Protein AF-A0A0W8DFP5-F1 (afdb_monomer_lite)

Organism: Phytophthora nicotianae (NCBI:txid4792)

Foldseek 3Di:
DALVVCLQPDADDPPHALLNSLVVNVVSCVSVVQVLVPDQVSVQVSLVSSLVRYPDPVVSVVSVVDDDSDVVVVSVVSVVVVVVVQVPPDPPPPPPPDDDDPPDPDDDDDDDDDDDDDDDDDDDDDDDD

Secondary structure (DSSP, 8-state):
--HHHHHHH----TT--HHHHHHHHHHHHHHTT--TTT-HHHHHHHHHHHHHH-S-HHHHHHHHTS--SSHHHHHHHHHHHHHHHHHHSPP------S-------------------------------

pLDDT: mean 75.93, std 19.03, range [40.31, 93.94]

Sequence (129 aa):
MSEPERYYTMSQYRDETALAFLYRLNLAAERADLNFRKSSADRERQIKRFIKKLSDDQLKRTLESQRFRKVSDLEFVLKQQEEVRQKDGPPARQSRDFRADNVVRDRYKPAARIEPTLPRVTRIQDTTK

Structure (mmCIF, N/CA/C/O backbone):
data_AF-A0A0W8DFP5-F1
#
_entry.id   AF-A0A0W8DFP5-F1
#
loop_
_atom_site.group_PDB
_atom_site.id
_atom_site.type_symbol
_atom_site.label_atom_id
_atom_site.label_alt_id
_atom_site.label_comp_id
_atom_site.label_asym_id
_atom_site.label_entity_id
_atom_site.label_seq_id
_atom_site.pdbx_PDB_ins_code
_atom_site.Cartn_x
_atom_site.Cartn_y
_atom_site.Cartn_z
_atom_site.occupancy
_atom_site.B_iso_or_equiv
_atom_site.auth_seq_id
_atom_site.auth_comp_id
_atom_site.auth_asym_id
_atom_site.auth_atom_id
_atom_site.pdbx_PDB_model_num
ATOM 1 N N . MET A 1 1 ? -7.560 -7.960 -20.761 1.00 68.25 1 MET A N 1
ATOM 2 C CA . MET A 1 1 ? -6.822 -7.155 -19.771 1.00 68.25 1 MET A CA 1
ATOM 3 C C . MET A 1 1 ? -5.515 -7.835 -19.432 1.00 68.25 1 MET A C 1
ATOM 5 O O . MET A 1 1 ? -5.547 -8.965 -18.942 1.00 68.25 1 MET A O 1
ATOM 9 N N . SER A 1 2 ? -4.406 -7.155 -19.704 1.00 86.00 2 SER A N 1
ATOM 10 C CA . SER A 1 2 ? -3.050 -7.626 -19.384 1.00 86.00 2 SER A CA 1
ATOM 11 C C . SER A 1 2 ? -2.760 -7.520 -17.881 1.00 86.00 2 SER A C 1
ATOM 13 O O . SER A 1 2 ? -3.454 -6.808 -17.154 1.00 86.00 2 SER A O 1
ATOM 15 N N . GLU A 1 3 ? -1.735 -8.210 -17.381 1.00 87.00 3 GLU A N 1
ATOM 16 C CA . GLU A 1 3 ? -1.384 -8.186 -15.949 1.00 87.00 3 GLU A CA 1
ATOM 17 C C . GLU A 1 3 ? -1.022 -6.783 -15.429 1.00 87.00 3 GLU A C 1
ATOM 19 O O . GLU A 1 3 ? -1.597 -6.375 -14.413 1.00 87.00 3 GLU A O 1
ATOM 24 N N . PRO A 1 4 ? -0.213 -5.972 -16.144 1.00 84.94 4 PRO A N 1
ATOM 25 C CA . PRO A 1 4 ? 0.019 -4.581 -15.760 1.00 84.94 4 PRO A CA 1
ATOM 26 C C . PRO A 1 4 ? -1.270 -3.753 -15.760 1.00 84.94 4 PRO A C 1
ATOM 28 O O . PRO A 1 4 ? -1.507 -2.952 -14.860 1.00 84.94 4 PRO A O 1
ATOM 31 N N . GLU A 1 5 ? -2.151 -3.970 -16.736 1.00 86.00 5 GLU A N 1
ATOM 32 C CA . GLU A 1 5 ? -3.417 -3.243 -16.857 1.00 86.00 5 GLU A CA 1
ATOM 33 C C . GLU A 1 5 ? -4.332 -3.502 -15.652 1.00 86.00 5 GLU A C 1
ATOM 35 O O . GLU A 1 5 ? -4.876 -2.561 -15.066 1.00 86.00 5 GLU A O 1
ATOM 40 N N . ARG A 1 6 ? -4.429 -4.764 -15.207 1.00 86.69 6 ARG A N 1
ATOM 41 C CA . ARG A 1 6 ? -5.147 -5.140 -13.977 1.00 86.69 6 ARG A CA 1
ATOM 42 C C . ARG A 1 6 ? -4.555 -4.449 -12.749 1.00 86.69 6 ARG A C 1
ATOM 44 O O . ARG A 1 6 ? -5.299 -3.939 -11.916 1.00 86.69 6 ARG A O 1
ATOM 51 N N . TYR A 1 7 ? -3.229 -4.380 -12.656 1.00 86.81 7 TYR A N 1
ATOM 52 C CA . TYR A 1 7 ? -2.540 -3.691 -11.566 1.00 86.81 7 TYR A CA 1
ATOM 53 C C . TYR A 1 7 ? -2.829 -2.176 -11.537 1.00 86.81 7 TYR A C 1
ATOM 55 O O . TYR A 1 7 ? -3.111 -1.611 -10.477 1.00 86.81 7 TYR A O 1
ATOM 63 N N . TYR A 1 8 ? -2.804 -1.494 -12.686 1.00 85.31 8 TYR A N 1
ATOM 64 C CA . TYR A 1 8 ? -3.026 -0.043 -12.747 1.00 85.31 8 TYR A CA 1
ATOM 65 C C . TYR A 1 8 ? -4.491 0.366 -12.525 1.00 85.31 8 TYR A C 1
ATOM 67 O O . TYR A 1 8 ? -4.754 1.442 -11.966 1.00 85.31 8 TYR A O 1
ATOM 75 N N . THR A 1 9 ? -5.437 -0.477 -12.942 1.00 88.94 9 THR A N 1
ATOM 76 C CA . THR A 1 9 ? -6.883 -0.217 -12.839 1.00 88.94 9 THR A CA 1
ATOM 77 C C . THR A 1 9 ? -7.476 -0.619 -11.490 1.00 88.94 9 THR A C 1
ATOM 79 O O . THR A 1 9 ? -8.480 -0.035 -11.087 1.00 88.94 9 THR A O 1
ATOM 82 N N . MET A 1 10 ? -6.825 -1.521 -10.749 1.00 90.25 10 MET A N 1
ATOM 83 C CA . MET A 1 10 ? -7.281 -2.001 -9.445 1.00 90.25 10 MET A CA 1
ATOM 84 C C . MET A 1 10 ? -7.630 -0.885 -8.443 1.00 90.25 10 MET A C 1
ATOM 86 O O . MET A 1 10 ? -6.901 0.099 -8.281 1.00 90.25 10 MET A O 1
ATOM 90 N N . SER A 1 11 ? -8.740 -1.084 -7.733 1.00 90.50 11 SER A N 1
ATOM 91 C CA . SER A 1 11 ? -9.224 -0.271 -6.612 1.00 90.50 11 SER A CA 1
ATOM 92 C C . SER A 1 11 ? -9.761 -1.173 -5.502 1.00 90.50 11 SER A C 1
ATOM 94 O O . SER A 1 11 ? -10.102 -2.332 -5.764 1.00 90.50 11 SER A O 1
ATOM 96 N N . GLN A 1 12 ? -9.838 -0.645 -4.281 1.00 91.75 12 GLN A N 1
ATOM 97 C CA . GLN A 1 12 ? -10.452 -1.336 -3.148 1.00 91.75 12 GLN A CA 1
ATOM 98 C C . GLN A 1 12 ? -11.949 -1.576 -3.407 1.00 91.75 12 GLN A C 1
ATOM 100 O O . GLN A 1 12 ? -12.635 -0.698 -3.941 1.00 91.75 12 GLN A O 1
ATOM 105 N N . TYR A 1 13 ? -12.454 -2.765 -3.067 1.00 89.75 13 TYR A N 1
ATOM 106 C CA . TYR A 1 13 ? -13.899 -3.035 -3.093 1.00 89.75 13 TYR A CA 1
ATOM 107 C C . TYR A 1 13 ? -14.591 -2.469 -1.845 1.00 89.75 13 TYR A C 1
ATOM 109 O O . TYR A 1 13 ? -13.952 -2.287 -0.815 1.00 89.75 13 TYR A O 1
ATOM 117 N N . ARG A 1 14 ? -15.906 -2.217 -1.916 1.00 84.25 14 ARG A N 1
ATOM 118 C CA . ARG A 1 14 ? -16.666 -1.581 -0.818 1.00 84.25 14 ARG A CA 1
ATOM 119 C C . ARG A 1 14 ? -16.574 -2.338 0.512 1.00 84.25 14 ARG A C 1
ATOM 121 O O . ARG A 1 14 ? -16.413 -1.699 1.544 1.00 84.25 14 ARG A O 1
ATOM 128 N N . ASP A 1 15 ? -16.613 -3.667 0.460 1.00 85.88 15 ASP A N 1
ATOM 129 C CA . ASP A 1 15 ? -16.611 -4.538 1.645 1.00 85.88 15 ASP A CA 1
ATOM 130 C C . ASP A 1 15 ? -15.241 -5.192 1.901 1.00 85.88 15 ASP A C 1
ATOM 132 O O . ASP A 1 15 ? -15.090 -6.043 2.776 1.00 85.88 15 ASP A O 1
ATOM 136 N N . GLU A 1 16 ? -14.224 -4.824 1.119 1.00 90.00 16 GLU A N 1
ATOM 137 C CA . GLU A 1 16 ? -12.872 -5.357 1.263 1.00 90.00 16 GLU A CA 1
ATOM 138 C C . GLU A 1 16 ? -12.107 -4.545 2.305 1.00 90.00 16 GLU A C 1
ATOM 140 O O . GLU A 1 16 ? -12.060 -3.311 2.264 1.00 90.00 16 GLU A O 1
ATOM 145 N N . THR A 1 17 ? -11.462 -5.240 3.237 1.00 91.44 17 THR A N 1
ATOM 146 C CA . THR A 1 17 ? -10.620 -4.578 4.227 1.00 91.44 17 THR A CA 1
ATOM 147 C C . THR A 1 17 ? -9.352 -4.019 3.576 1.00 91.44 17 THR A C 1
ATOM 149 O O . THR A 1 17 ? -8.901 -4.484 2.524 1.00 91.44 17 THR A O 1
ATOM 152 N N . ALA A 1 18 ? -8.748 -3.002 4.190 1.00 91.62 18 ALA A N 1
ATOM 153 C CA . ALA A 1 18 ? -7.538 -2.389 3.645 1.00 91.62 18 ALA A CA 1
ATOM 154 C C . ALA A 1 18 ? -6.382 -3.403 3.542 1.00 91.62 18 ALA A C 1
ATOM 156 O O . ALA A 1 18 ? -5.611 -3.365 2.580 1.00 91.62 18 ALA A O 1
ATOM 157 N N . LEU A 1 19 ? -6.290 -4.342 4.493 1.00 93.19 19 LEU A N 1
ATOM 158 C CA . LEU A 1 19 ? -5.295 -5.410 4.473 1.00 93.19 19 LEU A CA 1
ATOM 159 C C . LEU A 1 19 ? -5.535 -6.403 3.324 1.00 93.19 19 LEU A C 1
ATOM 161 O O . LEU A 1 19 ? -4.595 -6.757 2.610 1.00 93.19 19 LEU A O 1
ATOM 165 N N . ALA A 1 20 ? -6.786 -6.809 3.091 1.00 93.38 20 ALA A N 1
ATOM 166 C CA . ALA A 1 20 ? -7.135 -7.684 1.971 1.00 93.38 20 ALA A CA 1
ATOM 167 C C . ALA A 1 20 ? -6.805 -7.032 0.615 1.00 93.38 20 ALA A C 1
ATOM 169 O O . ALA A 1 20 ? -6.197 -7.666 -0.256 1.00 93.38 20 ALA A O 1
ATOM 170 N N . PHE A 1 21 ? -7.108 -5.736 0.470 1.00 93.94 21 PHE A N 1
ATOM 171 C CA . PHE A 1 21 ? -6.758 -4.972 -0.727 1.00 93.94 21 PHE A CA 1
ATOM 172 C C . PHE A 1 21 ? -5.241 -4.925 -0.968 1.00 93.94 21 PHE A C 1
ATOM 174 O O . PHE A 1 21 ? -4.794 -5.091 -2.108 1.00 93.94 21 PHE A O 1
ATOM 181 N N . LEU A 1 22 ? -4.434 -4.759 0.089 1.00 92.75 22 LEU A N 1
ATOM 182 C CA . LEU A 1 22 ? -2.971 -4.767 -0.008 1.00 92.75 22 LEU A CA 1
ATOM 183 C C . LEU A 1 22 ? -2.455 -6.098 -0.572 1.00 92.75 22 LEU A C 1
ATOM 185 O O . LEU A 1 22 ? -1.638 -6.096 -1.495 1.00 92.75 22 LEU A O 1
ATOM 189 N N . TYR A 1 23 ? -2.954 -7.232 -0.070 1.00 92.31 23 TYR A N 1
ATOM 190 C CA . TYR A 1 23 ? -2.538 -8.552 -0.553 1.00 92.31 23 TYR A CA 1
ATOM 191 C C . TYR A 1 23 ? -2.909 -8.781 -2.019 1.00 92.31 23 TYR A C 1
ATOM 193 O O . TYR A 1 23 ? -2.078 -9.252 -2.801 1.00 92.31 23 TYR A O 1
ATOM 201 N N . ARG A 1 24 ? -4.113 -8.371 -2.431 1.00 93.62 24 ARG A N 1
ATOM 202 C CA . ARG A 1 24 ? -4.534 -8.446 -3.836 1.00 93.62 24 ARG A CA 1
ATOM 203 C C . ARG A 1 24 ? -3.660 -7.574 -4.741 1.00 93.62 24 ARG A C 1
ATOM 205 O O . ARG A 1 24 ? -3.301 -7.998 -5.839 1.00 93.62 24 ARG A O 1
ATOM 212 N N . LEU A 1 25 ? -3.290 -6.373 -4.285 1.00 92.06 25 LEU A N 1
ATOM 213 C CA . LEU A 1 25 ? -2.453 -5.441 -5.050 1.00 92.06 25 LEU A CA 1
ATOM 214 C C . LEU A 1 25 ? -1.006 -5.929 -5.158 1.00 92.06 25 LEU A C 1
ATOM 216 O O . LEU A 1 25 ? -0.377 -5.742 -6.200 1.00 92.06 25 LEU A O 1
ATOM 220 N N . ASN A 1 26 ? -0.490 -6.587 -4.120 1.00 90.94 26 ASN A N 1
ATOM 221 C CA . ASN A 1 26 ? 0.824 -7.223 -4.153 1.00 90.94 26 ASN A CA 1
ATOM 222 C C . ASN A 1 26 ? 0.846 -8.393 -5.137 1.00 90.94 26 ASN A C 1
ATOM 224 O O . ASN A 1 26 ? 1.743 -8.456 -5.970 1.00 90.94 26 ASN A O 1
ATOM 228 N N . LEU A 1 27 ? -0.181 -9.247 -5.134 1.00 91.19 27 LEU A N 1
ATOM 229 C CA . LEU A 1 27 ? -0.287 -10.340 -6.102 1.00 91.19 27 LEU A CA 1
ATOM 230 C C . LEU A 1 27 ? -0.352 -9.826 -7.551 1.00 91.19 27 LEU A C 1
ATOM 232 O O . LEU A 1 27 ? 0.274 -10.393 -8.444 1.00 91.19 27 LEU A O 1
ATOM 236 N N . ALA A 1 28 ? -1.088 -8.738 -7.796 1.00 91.38 28 ALA A N 1
ATOM 237 C CA . ALA A 1 28 ? -1.139 -8.108 -9.114 1.00 91.38 28 ALA A CA 1
ATOM 238 C C . ALA A 1 28 ? 0.212 -7.499 -9.526 1.00 91.38 28 ALA A C 1
ATOM 240 O O . ALA A 1 28 ? 0.575 -7.567 -10.696 1.00 91.38 28 ALA A O 1
ATOM 241 N N . ALA A 1 29 ? 0.963 -6.938 -8.576 1.00 89.81 29 ALA A N 1
ATOM 242 C CA . ALA A 1 29 ? 2.300 -6.413 -8.827 1.00 89.81 29 ALA A CA 1
ATOM 243 C C . ALA A 1 29 ? 3.308 -7.522 -9.162 1.00 89.81 29 ALA A C 1
ATOM 245 O O . ALA A 1 29 ? 4.112 -7.344 -10.071 1.00 89.81 29 ALA A O 1
ATOM 246 N N . GLU A 1 30 ? 3.234 -8.670 -8.483 1.00 88.88 30 GLU A N 1
ATOM 247 C CA . GLU A 1 30 ? 4.071 -9.841 -8.788 1.00 88.88 30 GLU A CA 1
ATOM 248 C C . GLU A 1 30 ? 3.791 -10.384 -10.187 1.00 88.88 30 GLU A C 1
ATOM 250 O O . GLU A 1 30 ? 4.724 -10.659 -10.930 1.00 88.88 30 GLU A O 1
ATOM 255 N N . ARG A 1 31 ? 2.514 -10.457 -10.577 1.00 90.06 31 ARG A N 1
ATOM 256 C CA . ARG A 1 31 ? 2.105 -10.854 -11.934 1.00 90.06 31 ARG A CA 1
ATOM 257 C C . ARG A 1 31 ? 2.484 -9.844 -13.014 1.00 90.06 31 ARG A C 1
ATOM 259 O O . ARG A 1 31 ? 2.567 -10.201 -14.174 1.00 90.06 31 ARG A O 1
ATOM 266 N N . ALA A 1 32 ? 2.674 -8.581 -12.652 1.00 88.19 32 ALA A N 1
ATOM 267 C CA . ALA A 1 32 ? 3.121 -7.536 -13.567 1.00 88.19 32 ALA A CA 1
ATOM 268 C C . ALA A 1 32 ? 4.656 -7.372 -13.577 1.00 88.19 32 ALA A C 1
ATOM 270 O O . ALA A 1 32 ? 5.143 -6.344 -14.048 1.00 88.19 32 ALA A O 1
ATOM 271 N N . ASP A 1 33 ? 5.400 -8.330 -13.007 1.00 85.75 33 ASP A N 1
ATOM 272 C CA . ASP A 1 33 ? 6.865 -8.319 -12.880 1.00 85.75 33 ASP A CA 1
ATOM 273 C C . ASP A 1 33 ? 7.431 -7.067 -12.179 1.00 85.75 33 ASP A C 1
ATOM 275 O O . ASP A 1 33 ? 8.562 -6.626 -12.414 1.00 85.75 33 ASP A O 1
ATOM 279 N N . LEU A 1 34 ? 6.662 -6.475 -11.259 1.00 84.44 34 LEU A N 1
ATOM 280 C CA . LEU A 1 34 ? 7.126 -5.343 -10.464 1.00 84.44 34 LEU A CA 1
ATOM 281 C C . LEU A 1 34 ? 8.036 -5.841 -9.339 1.00 84.44 34 LEU A C 1
ATOM 283 O O . LEU A 1 34 ? 7.599 -6.450 -8.364 1.00 84.44 34 LEU A O 1
ATOM 287 N N . ASN A 1 35 ? 9.322 -5.511 -9.428 1.00 82.50 35 ASN A N 1
ATOM 288 C CA . ASN A 1 35 ? 10.357 -5.946 -8.486 1.00 82.50 35 ASN A CA 1
ATOM 289 C C . ASN A 1 35 ? 10.325 -5.216 -7.122 1.00 82.50 35 ASN A C 1
ATOM 291 O O . ASN A 1 35 ? 11.374 -4.910 -6.554 1.00 82.50 35 ASN A O 1
ATOM 295 N N . PHE A 1 36 ? 9.150 -4.968 -6.530 1.00 83.25 36 PHE A N 1
ATOM 296 C CA . PHE A 1 36 ? 9.007 -4.232 -5.258 1.00 83.25 36 PHE A CA 1
ATOM 297 C C . PHE A 1 36 ? 9.710 -4.904 -4.063 1.00 83.25 36 PHE A C 1
ATOM 299 O O . PHE A 1 36 ? 10.057 -4.248 -3.077 1.00 83.25 36 PHE A O 1
ATOM 306 N N . ARG A 1 37 ? 9.961 -6.217 -4.137 1.00 84.19 37 ARG A N 1
ATOM 307 C CA . ARG A 1 37 ? 10.722 -6.949 -3.112 1.00 84.19 37 ARG A CA 1
ATOM 308 C C . ARG A 1 37 ? 12.216 -6.600 -3.134 1.00 84.19 37 ARG A C 1
ATOM 310 O O . ARG A 1 37 ? 12.841 -6.568 -2.079 1.00 84.19 37 ARG A O 1
ATOM 317 N N . LYS A 1 38 ? 12.780 -6.307 -4.313 1.00 85.44 38 LYS A N 1
ATOM 318 C CA . LYS A 1 38 ? 14.219 -6.041 -4.512 1.00 85.44 38 LYS A CA 1
ATOM 319 C C . LYS A 1 38 ? 14.532 -4.548 -4.654 1.00 85.44 38 LYS A C 1
ATOM 321 O O . LYS A 1 38 ? 15.554 -4.079 -4.167 1.00 85.44 38 LYS A O 1
ATOM 326 N N . SER A 1 39 ? 13.638 -3.791 -5.283 1.00 88.94 39 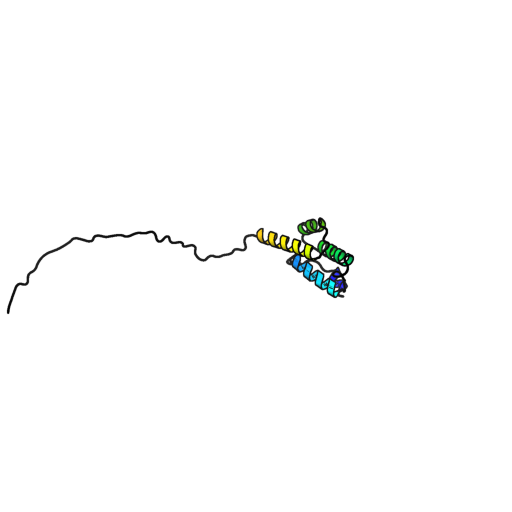SER A N 1
ATOM 327 C CA . SER A 1 39 ? 13.806 -2.371 -5.593 1.00 88.94 39 SER A CA 1
ATOM 328 C C . SER A 1 39 ? 13.064 -1.498 -4.585 1.00 88.94 39 SER A C 1
ATOM 330 O O . SER A 1 39 ? 11.841 -1.574 -4.442 1.00 88.94 39 SER A O 1
ATOM 332 N N . SER A 1 40 ? 13.804 -0.631 -3.886 1.00 87.31 40 SER A N 1
ATOM 333 C CA . SER A 1 40 ? 13.202 0.331 -2.952 1.00 87.31 40 SER A CA 1
ATOM 334 C C . SER A 1 40 ? 12.298 1.332 -3.672 1.00 87.31 40 SER A C 1
ATOM 336 O O . SER A 1 40 ? 11.238 1.673 -3.157 1.00 87.31 40 SER A O 1
ATOM 338 N N . ALA A 1 41 ? 12.676 1.762 -4.878 1.00 88.38 41 ALA A N 1
ATOM 339 C CA . ALA A 1 41 ? 11.879 2.693 -5.671 1.00 88.38 41 ALA A CA 1
ATOM 340 C C . ALA A 1 41 ? 10.541 2.072 -6.104 1.00 88.38 41 ALA A C 1
ATOM 342 O O . ALA A 1 41 ? 9.496 2.718 -6.016 1.00 88.38 41 ALA A O 1
ATOM 343 N N . ASP A 1 42 ? 10.549 0.801 -6.518 1.00 89.19 42 ASP A N 1
ATOM 344 C CA . ASP A 1 42 ? 9.319 0.085 -6.879 1.00 89.19 42 ASP A CA 1
ATOM 345 C C . ASP A 1 42 ? 8.434 -0.165 -5.669 1.00 89.19 42 ASP A C 1
ATOM 347 O O . ASP A 1 42 ? 7.219 0.002 -5.753 1.00 89.19 42 ASP A O 1
ATOM 351 N N . ARG A 1 43 ? 9.038 -0.471 -4.519 1.00 91.12 43 ARG A N 1
ATOM 352 C CA . ARG A 1 43 ? 8.311 -0.592 -3.255 1.00 91.12 43 ARG A CA 1
ATOM 353 C C . ARG A 1 43 ? 7.632 0.707 -2.852 1.00 91.12 43 ARG A C 1
ATOM 355 O O . ARG A 1 43 ? 6.455 0.697 -2.506 1.00 91.12 43 ARG A O 1
ATOM 362 N N . GLU A 1 44 ? 8.331 1.833 -2.938 1.00 90.19 44 GLU A N 1
ATOM 363 C CA . GLU A 1 44 ? 7.731 3.136 -2.651 1.00 90.19 44 GLU A CA 1
ATOM 364 C C . GLU A 1 44 ? 6.606 3.478 -3.634 1.00 90.19 44 GLU A C 1
ATOM 366 O O . GLU A 1 44 ? 5.560 3.981 -3.219 1.00 90.19 44 GLU A O 1
ATOM 371 N N . ARG A 1 45 ? 6.776 3.179 -4.931 1.00 89.94 45 ARG A N 1
AT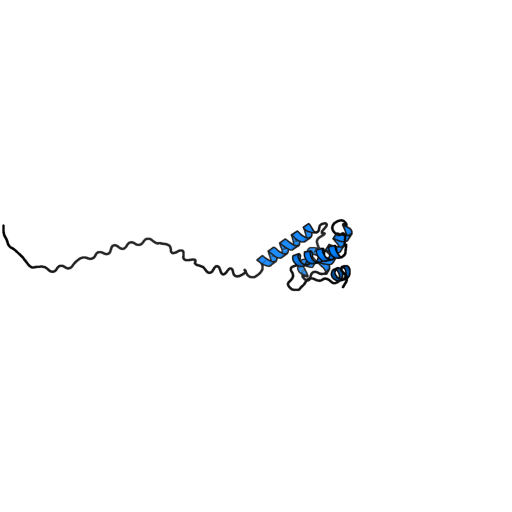OM 372 C CA . ARG A 1 45 ? 5.712 3.357 -5.933 1.00 89.94 45 ARG A CA 1
ATOM 373 C C . ARG A 1 45 ? 4.490 2.493 -5.629 1.00 89.94 45 ARG A C 1
ATOM 375 O O . ARG A 1 45 ? 3.369 2.994 -5.720 1.00 89.94 45 ARG A O 1
ATOM 382 N N . GLN A 1 46 ? 4.703 1.237 -5.244 1.00 90.75 46 GLN A N 1
ATOM 383 C CA . GLN A 1 46 ? 3.653 0.301 -4.846 1.00 90.75 46 GLN A CA 1
ATOM 384 C C . GLN A 1 46 ? 2.854 0.842 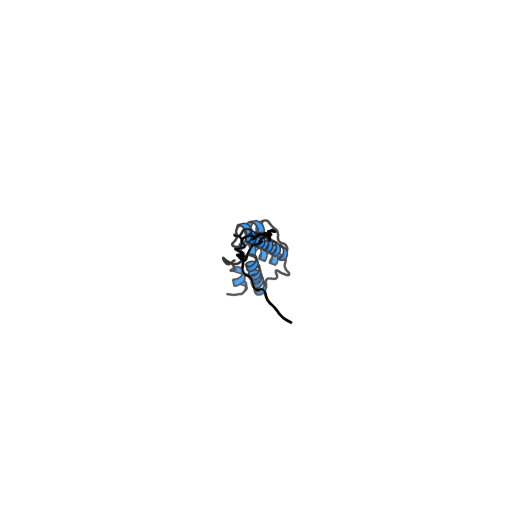-3.654 1.00 90.75 46 GLN A C 1
ATOM 386 O O . GLN A 1 46 ? 1.629 0.924 -3.721 1.00 90.75 46 GLN A O 1
ATOM 391 N N . ILE A 1 47 ? 3.543 1.280 -2.596 1.00 91.50 47 ILE A N 1
ATOM 392 C CA . ILE A 1 47 ? 2.916 1.820 -1.380 1.00 91.50 47 ILE A CA 1
ATOM 393 C C . ILE A 1 47 ? 2.130 3.098 -1.695 1.00 91.50 47 ILE A C 1
ATOM 395 O O . ILE A 1 47 ? 0.966 3.222 -1.320 1.00 91.50 47 ILE A O 1
ATOM 399 N N . LYS A 1 48 ? 2.718 4.029 -2.455 1.00 91.81 48 LYS A N 1
ATOM 400 C CA . LYS A 1 48 ? 2.017 5.248 -2.892 1.00 91.81 48 LYS A CA 1
ATOM 401 C C . LYS A 1 48 ? 0.760 4.922 -3.698 1.00 91.81 48 LYS A C 1
ATOM 403 O O . LYS A 1 48 ? -0.262 5.588 -3.547 1.00 91.81 48 LYS A O 1
ATOM 408 N N . ARG A 1 49 ? 0.812 3.893 -4.550 1.00 91.56 49 ARG A N 1
ATOM 409 C CA . ARG A 1 49 ? -0.355 3.446 -5.319 1.00 91.56 49 ARG A CA 1
ATOM 410 C C . ARG A 1 49 ? -1.433 2.849 -4.425 1.00 91.56 49 ARG A C 1
ATOM 412 O O . ARG A 1 49 ? -2.595 3.191 -4.622 1.00 91.56 49 ARG A O 1
ATOM 419 N N . PHE A 1 50 ? -1.053 2.007 -3.468 1.00 92.56 50 PHE A N 1
ATOM 420 C CA . PHE A 1 50 ? -1.972 1.446 -2.481 1.00 92.56 50 PHE A CA 1
ATOM 421 C C . PHE A 1 50 ? -2.749 2.557 -1.766 1.00 92.56 50 PHE A C 1
ATOM 423 O O . PHE A 1 50 ? -3.973 2.592 -1.846 1.00 92.56 50 PHE A O 1
ATOM 430 N N . ILE A 1 51 ? -2.035 3.530 -1.190 1.00 92.31 51 ILE A N 1
ATOM 431 C CA . ILE A 1 51 ? -2.625 4.672 -0.476 1.00 92.31 51 ILE A CA 1
ATOM 432 C C . ILE A 1 51 ? -3.557 5.481 -1.394 1.00 92.31 51 ILE A C 1
ATOM 434 O O . ILE A 1 51 ? -4.661 5.853 -1.005 1.00 92.31 51 ILE A O 1
ATOM 438 N N . LYS A 1 52 ? -3.163 5.707 -2.655 1.00 92.25 52 LYS A N 1
ATOM 439 C CA . LYS A 1 52 ? -3.986 6.443 -3.630 1.00 92.25 52 LYS A CA 1
ATOM 440 C C . LYS A 1 52 ? -5.296 5.728 -3.989 1.00 92.25 52 LYS A C 1
ATOM 442 O O . LYS A 1 52 ? -6.262 6.404 -4.334 1.00 92.25 52 LYS A O 1
ATOM 447 N N . LYS A 1 53 ? -5.308 4.392 -3.977 1.00 92.31 53 LYS A N 1
ATOM 448 C CA . LYS A 1 53 ? -6.442 3.544 -4.390 1.00 92.31 53 LYS A CA 1
ATOM 449 C C . LYS A 1 53 ? -7.303 3.052 -3.222 1.00 92.31 53 LYS A C 1
ATOM 451 O O . LYS A 1 53 ? -8.265 2.321 -3.461 1.00 92.31 53 LYS A O 1
ATOM 456 N N . LEU A 1 54 ? -6.950 3.446 -2.002 1.00 91.88 54 LEU A N 1
ATOM 457 C CA . LEU A 1 54 ? -7.699 3.171 -0.786 1.00 91.88 54 LEU A CA 1
ATOM 458 C C . LEU A 1 54 ? -9.002 3.984 -0.762 1.00 91.88 54 LEU A C 1
ATOM 460 O O . LEU A 1 54 ? -9.002 5.149 -1.161 1.00 91.88 54 LEU A O 1
ATOM 464 N N . SER A 1 55 ? -10.096 3.378 -0.299 1.00 90.31 55 SER A N 1
ATOM 465 C CA . SER A 1 55 ? -11.408 4.032 -0.200 1.00 90.31 55 SER A CA 1
ATOM 466 C C . SER A 1 55 ? -11.635 4.760 1.127 1.00 90.31 55 SER A C 1
ATOM 468 O O . SER A 1 55 ? -12.520 5.603 1.210 1.00 90.31 55 SER A O 1
ATOM 470 N N . ASP A 1 56 ? -10.877 4.425 2.173 1.00 89.69 56 ASP A N 1
ATOM 471 C CA . ASP A 1 56 ? -10.975 5.070 3.485 1.00 89.69 56 ASP A CA 1
ATOM 472 C C . ASP A 1 56 ? -10.100 6.330 3.537 1.00 89.69 56 ASP A C 1
ATOM 474 O O . ASP A 1 56 ? -8.877 6.243 3.664 1.00 89.69 56 ASP A O 1
ATOM 478 N N . ASP A 1 57 ? -10.735 7.502 3.466 1.00 90.44 57 ASP A N 1
ATOM 479 C CA . ASP A 1 57 ? -10.056 8.800 3.502 1.00 90.44 57 ASP A CA 1
ATOM 480 C C . ASP A 1 57 ? -9.338 9.078 4.830 1.00 90.44 57 ASP A C 1
ATOM 482 O O . ASP A 1 57 ? -8.285 9.723 4.836 1.00 90.44 57 ASP A O 1
ATOM 486 N N . GLN A 1 58 ? -9.867 8.592 5.957 1.00 89.75 58 GLN A N 1
ATOM 487 C CA . GLN A 1 58 ? -9.238 8.799 7.260 1.00 89.75 58 GLN A CA 1
ATOM 488 C C . GLN A 1 58 ? -7.968 7.956 7.371 1.00 89.75 58 GLN A C 1
ATOM 490 O O . GLN A 1 58 ? -6.907 8.472 7.729 1.00 89.75 58 GLN A O 1
ATOM 495 N N . LEU A 1 59 ? -8.051 6.674 7.006 1.00 90.38 59 LEU A N 1
ATOM 496 C CA . LEU A 1 59 ? -6.883 5.796 6.959 1.00 90.38 59 LEU A CA 1
ATOM 497 C C . LEU A 1 59 ? -5.855 6.304 5.944 1.00 90.38 59 LEU A C 1
ATOM 499 O O . LEU A 1 59 ? -4.661 6.315 6.232 1.00 90.38 59 LEU A O 1
ATOM 503 N N . LYS A 1 60 ? -6.305 6.798 4.789 1.00 93.00 60 LYS A N 1
ATOM 504 C CA . LYS A 1 60 ? -5.434 7.389 3.773 1.00 93.00 60 LYS A CA 1
ATOM 505 C C . LYS A 1 60 ? -4.617 8.555 4.330 1.00 93.00 60 LYS A C 1
ATOM 507 O O . LYS A 1 60 ? -3.399 8.533 4.190 1.00 93.00 60 LYS A O 1
ATOM 512 N N . ARG A 1 61 ? -5.242 9.510 5.031 1.00 92.12 61 ARG A N 1
ATOM 513 C CA . ARG A 1 61 ? -4.534 10.633 5.682 1.00 92.12 61 ARG A CA 1
ATOM 514 C C . ARG A 1 61 ? -3.494 10.150 6.694 1.00 92.12 61 ARG A C 1
ATOM 516 O O . ARG A 1 61 ? -2.369 10.649 6.703 1.00 92.12 61 ARG A O 1
ATOM 523 N N . THR A 1 62 ? -3.842 9.154 7.511 1.00 91.81 62 THR A N 1
ATOM 524 C CA . THR A 1 62 ? -2.905 8.548 8.470 1.00 91.81 62 THR A CA 1
ATOM 525 C C . THR A 1 62 ? -1.700 7.935 7.758 1.00 91.81 62 THR A C 1
ATOM 527 O O . THR A 1 62 ? -0.563 8.189 8.152 1.00 91.81 62 THR A O 1
ATOM 530 N N . LEU A 1 63 ? -1.920 7.182 6.677 1.00 92.25 63 LEU A N 1
ATOM 531 C CA . LEU A 1 63 ? -0.845 6.545 5.914 1.00 9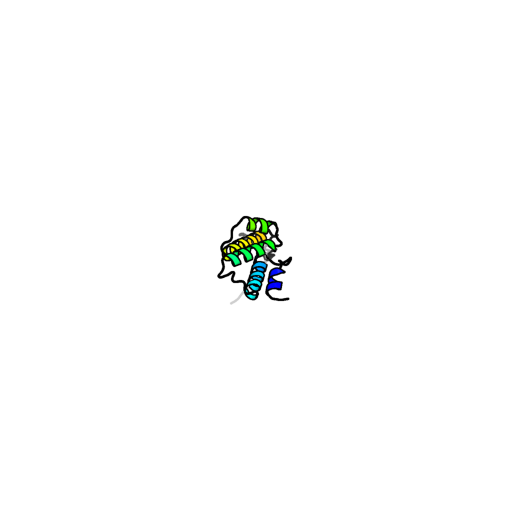2.25 63 LEU A CA 1
ATOM 532 C C . LEU A 1 63 ? 0.003 7.558 5.128 1.00 92.25 63 LEU A C 1
ATOM 534 O O . LEU A 1 63 ? 1.210 7.372 5.016 1.00 92.25 63 LEU A O 1
ATOM 538 N N . GLU A 1 64 ? -0.587 8.640 4.613 1.00 91.81 64 GLU A N 1
ATOM 539 C CA . GLU A 1 64 ? 0.136 9.719 3.919 1.00 91.81 64 GLU A CA 1
ATOM 540 C C . GLU A 1 64 ? 1.069 10.499 4.854 1.00 91.81 64 GLU A C 1
ATOM 542 O O . GLU A 1 64 ? 2.117 10.977 4.418 1.00 91.81 64 GLU A O 1
ATOM 547 N N . SER A 1 65 ? 0.729 10.591 6.144 1.00 90.75 65 SER A N 1
ATOM 548 C CA . SER A 1 65 ? 1.580 11.238 7.150 1.00 90.75 65 SER A CA 1
ATOM 549 C C . SER A 1 65 ? 2.846 10.438 7.495 1.00 90.75 65 SER A C 1
ATOM 551 O O . SER A 1 65 ? 3.785 10.978 8.082 1.00 90.75 65 SER A O 1
ATOM 553 N N . GLN A 1 66 ? 2.895 9.155 7.123 1.00 89.62 66 GLN A N 1
ATOM 554 C CA . GLN A 1 66 ? 3.959 8.227 7.494 1.00 89.62 66 GLN A CA 1
ATOM 555 C C . GLN A 1 66 ? 4.816 7.830 6.286 1.00 89.62 66 GLN A C 1
ATOM 557 O O . GLN A 1 66 ? 4.353 7.716 5.152 1.00 89.62 66 GLN A O 1
ATOM 562 N N . ARG A 1 67 ? 6.110 7.579 6.522 1.00 88.25 67 ARG A N 1
ATOM 563 C CA . ARG A 1 67 ? 7.039 7.100 5.487 1.00 88.25 67 ARG A CA 1
ATOM 564 C C . ARG A 1 67 ? 7.329 5.619 5.681 1.00 88.25 67 ARG A C 1
ATOM 566 O O . ARG A 1 67 ? 8.179 5.249 6.486 1.00 88.25 67 ARG A O 1
ATOM 573 N N . PHE A 1 68 ? 6.682 4.777 4.886 1.00 89.00 68 PHE A N 1
ATOM 574 C CA . PHE A 1 68 ? 6.907 3.333 4.918 1.00 89.00 68 PHE A CA 1
ATOM 575 C C . PHE A 1 68 ? 8.108 2.940 4.055 1.00 89.00 68 PHE A C 1
ATOM 577 O O . PHE A 1 68 ? 8.075 3.054 2.829 1.00 89.00 68 PHE A O 1
ATOM 584 N N . ARG A 1 69 ? 9.179 2.449 4.692 1.00 85.69 69 ARG A N 1
ATOM 585 C CA . ARG A 1 69 ? 10.344 1.888 3.981 1.00 85.69 69 ARG A CA 1
ATOM 586 C C . ARG A 1 69 ? 10.168 0.408 3.656 1.00 85.69 69 ARG A C 1
ATOM 588 O O . ARG A 1 69 ? 10.805 -0.074 2.717 1.00 85.69 69 ARG A O 1
ATOM 595 N N . LYS A 1 70 ? 9.330 -0.307 4.412 1.00 88.62 70 LYS A N 1
ATOM 596 C CA . LYS A 1 70 ? 9.036 -1.737 4.255 1.00 88.62 70 LYS A CA 1
ATOM 597 C C . LYS A 1 70 ? 7.529 -1.957 4.130 1.00 88.62 70 LYS A C 1
ATOM 599 O O . LYS A 1 70 ? 6.743 -1.226 4.721 1.00 88.62 70 LYS A O 1
ATOM 604 N N . VAL A 1 71 ? 7.137 -2.997 3.389 1.00 87.94 71 VAL A N 1
ATOM 605 C CA . VAL A 1 71 ? 5.724 -3.416 3.292 1.00 87.94 71 VAL A CA 1
ATOM 606 C C . VAL A 1 71 ? 5.225 -3.953 4.637 1.00 87.94 71 VAL A C 1
ATOM 608 O O . VAL A 1 71 ? 4.087 -3.701 5.002 1.00 87.94 71 VAL A O 1
ATOM 611 N N . SER A 1 72 ? 6.090 -4.604 5.419 1.00 90.06 72 SER A N 1
ATOM 612 C CA . SER A 1 72 ? 5.746 -5.132 6.746 1.00 90.06 72 SER A CA 1
ATOM 613 C C . SER A 1 72 ? 5.300 -4.048 7.733 1.00 90.06 72 SER A C 1
ATOM 615 O O . SER A 1 72 ? 4.372 -4.276 8.500 1.00 90.06 72 SER A O 1
ATOM 617 N N . ASP A 1 73 ? 5.919 -2.862 7.687 1.00 92.06 73 ASP A N 1
ATOM 618 C CA . ASP A 1 73 ? 5.537 -1.734 8.548 1.00 92.06 73 ASP A CA 1
ATOM 619 C C . ASP A 1 73 ? 4.128 -1.235 8.183 1.00 92.06 73 ASP A C 1
ATOM 621 O O . ASP A 1 73 ? 3.310 -0.960 9.058 1.00 92.06 73 ASP A O 1
ATOM 625 N N . LEU A 1 74 ? 3.824 -1.179 6.879 1.00 91.81 74 LEU A N 1
ATOM 626 C CA . LEU A 1 74 ? 2.489 -0.853 6.380 1.00 91.81 74 LEU A CA 1
ATOM 627 C C . LEU A 1 74 ? 1.463 -1.907 6.823 1.00 91.81 74 LEU A C 1
ATOM 629 O O . LEU A 1 74 ? 0.411 -1.548 7.341 1.00 91.81 74 LEU A O 1
ATOM 633 N N . GLU A 1 75 ? 1.772 -3.198 6.668 1.00 93.38 75 GLU A N 1
ATOM 634 C CA . GLU A 1 75 ? 0.899 -4.292 7.116 1.00 93.38 75 GLU A CA 1
ATOM 635 C C . GLU A 1 75 ? 0.595 -4.220 8.613 1.00 93.38 75 GLU A C 1
ATOM 637 O O . GLU A 1 75 ? -0.539 -4.468 9.020 1.00 93.38 75 GLU A O 1
ATOM 642 N N . PHE A 1 76 ? 1.588 -3.868 9.432 1.00 93.06 76 PHE A N 1
ATOM 643 C CA . PHE A 1 76 ? 1.401 -3.715 10.870 1.00 93.06 76 PHE A CA 1
ATOM 644 C C . PHE A 1 76 ? 0.384 -2.614 11.191 1.00 93.06 76 PHE A C 1
ATOM 646 O O . PHE A 1 76 ? -0.571 -2.857 11.924 1.00 93.06 76 PHE A O 1
ATOM 653 N N . VAL A 1 77 ? 0.530 -1.430 10.588 1.00 92.31 77 VAL A N 1
ATOM 654 C CA . VAL A 1 77 ? -0.413 -0.316 10.789 1.00 92.31 77 VAL A CA 1
ATOM 655 C C . VAL A 1 77 ? -1.827 -0.689 10.335 1.00 92.31 77 VAL A C 1
ATOM 657 O O . VAL A 1 77 ? -2.796 -0.375 11.026 1.00 92.31 77 VAL A O 1
ATOM 660 N N . LEU A 1 78 ? -1.958 -1.400 9.211 1.00 92.31 78 LEU A N 1
ATOM 661 C CA . LEU A 1 78 ? -3.259 -1.862 8.719 1.00 92.31 78 LEU A CA 1
ATOM 662 C C . LEU A 1 78 ? -3.933 -2.840 9.688 1.00 92.31 78 LEU A C 1
ATOM 664 O O . LEU A 1 78 ? -5.124 -2.693 9.956 1.00 92.31 78 LEU A O 1
ATOM 668 N N . LYS A 1 79 ? -3.179 -3.791 10.253 1.00 92.06 79 LYS A N 1
ATOM 669 C CA . LYS A 1 79 ? -3.694 -4.732 11.262 1.00 92.06 79 LYS A CA 1
ATOM 670 C C . LYS A 1 79 ? -4.183 -4.009 12.515 1.00 92.06 79 LYS A C 1
ATOM 672 O O . LYS A 1 79 ? -5.284 -4.293 12.977 1.00 92.06 79 LYS A O 1
ATOM 677 N N . GLN A 1 80 ? -3.418 -3.032 13.009 1.00 90.38 80 GLN A N 1
ATOM 678 C CA . GLN A 1 80 ? -3.833 -2.225 14.159 1.00 90.38 80 GLN A CA 1
ATOM 679 C C . GLN A 1 80 ? -5.129 -1.457 13.875 1.00 90.38 80 GLN A C 1
ATOM 681 O O . GLN A 1 80 ? -6.027 -1.431 14.714 1.00 90.38 80 GLN A O 1
ATOM 686 N N . GLN A 1 81 ? -5.257 -0.859 12.687 1.00 86.69 81 GLN A N 1
ATOM 687 C CA . GLN A 1 81 ? -6.464 -0.118 12.321 1.00 86.69 81 GLN A CA 1
ATOM 688 C C . GLN A 1 81 ? -7.696 -1.030 12.209 1.00 86.69 81 GLN A C 1
ATOM 690 O O . GLN A 1 81 ? -8.793 -0.638 12.609 1.00 86.69 81 GLN A O 1
ATOM 695 N N . GLU A 1 82 ? -7.536 -2.235 11.657 1.00 86.56 82 GLU A N 1
ATOM 696 C CA . GLU A 1 82 ? -8.619 -3.221 11.582 1.00 86.56 82 GLU A CA 1
ATOM 697 C C . GLU A 1 82 ? -9.050 -3.704 12.969 1.00 86.56 82 GLU A C 1
ATOM 699 O O . GLU A 1 82 ? -10.249 -3.821 13.218 1.00 86.56 82 GLU A O 1
ATOM 704 N N . GLU A 1 83 ? -8.105 -3.926 13.884 1.00 85.19 83 GLU A N 1
ATOM 705 C CA . GLU A 1 83 ? -8.418 -4.323 15.258 1.00 85.19 83 GLU A CA 1
ATOM 706 C C . GLU A 1 83 ? -9.194 -3.229 16.003 1.00 85.19 83 GLU A C 1
ATOM 708 O O . GLU A 1 83 ? -10.225 -3.524 16.605 1.00 85.19 83 GLU A O 1
ATOM 713 N N . VAL A 1 84 ? -8.772 -1.963 15.900 1.00 82.69 84 VAL A N 1
ATOM 714 C CA . VAL A 1 84 ? -9.492 -0.821 16.497 1.00 82.69 84 VAL A CA 1
ATOM 715 C C . VAL A 1 84 ? -10.917 -0.728 15.944 1.00 82.69 84 VAL A C 1
ATOM 717 O O . VAL A 1 84 ? -11.880 -0.692 16.706 1.00 82.69 84 VAL A O 1
ATOM 720 N N . ARG A 1 85 ? -11.083 -0.823 14.618 1.00 76.81 85 ARG A N 1
ATOM 721 C CA . ARG A 1 85 ? -12.407 -0.810 13.969 1.00 76.81 85 ARG A CA 1
ATOM 722 C C . ARG A 1 85 ? -13.329 -1.940 14.437 1.00 76.81 85 ARG A C 1
ATOM 724 O O . ARG A 1 85 ? -14.537 -1.739 14.507 1.00 76.81 85 ARG A O 1
ATOM 731 N N . GLN A 1 86 ? -12.790 -3.120 14.749 1.00 68.06 86 GLN A N 1
ATOM 732 C CA . GLN A 1 86 ? -13.582 -4.231 15.290 1.00 68.06 86 GLN A CA 1
ATOM 733 C C . GLN A 1 86 ? -14.003 -4.010 16.749 1.00 68.06 86 GLN A C 1
ATOM 735 O O . GLN A 1 86 ? -15.018 -4.562 17.170 1.00 68.06 86 GLN A O 1
ATOM 740 N N . LYS A 1 87 ? -13.245 -3.221 17.522 1.00 61.72 87 LYS A N 1
ATOM 741 C CA . LYS A 1 87 ? -13.579 -2.876 18.914 1.00 61.72 87 LYS A CA 1
ATOM 742 C C . LYS A 1 87 ? -14.638 -1.777 19.009 1.00 61.72 87 LYS A C 1
ATOM 744 O O . LYS A 1 87 ? -15.445 -1.825 19.931 1.00 61.72 87 LYS A O 1
ATOM 749 N N . ASP A 1 88 ? -14.651 -0.848 18.055 1.00 62.44 88 ASP A N 1
ATOM 750 C CA . ASP A 1 88 ? -15.611 0.265 17.992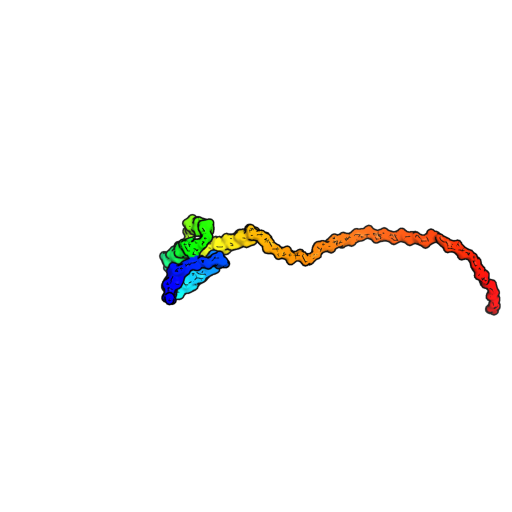 1.00 62.44 88 ASP A CA 1
ATOM 751 C C . ASP A 1 88 ? -16.929 -0.085 17.270 1.00 62.44 88 ASP A C 1
ATOM 753 O O . ASP A 1 88 ? -17.889 0.688 17.299 1.00 62.44 88 ASP A O 1
ATOM 757 N N . GLY A 1 89 ? -17.009 -1.249 16.616 1.00 55.44 89 GLY A N 1
ATOM 758 C CA . GLY A 1 89 ? -18.279 -1.791 16.130 1.00 55.44 89 GLY A CA 1
ATOM 759 C C . GLY A 1 89 ? -19.208 -2.137 17.302 1.00 55.44 89 GLY A C 1
ATOM 760 O O . 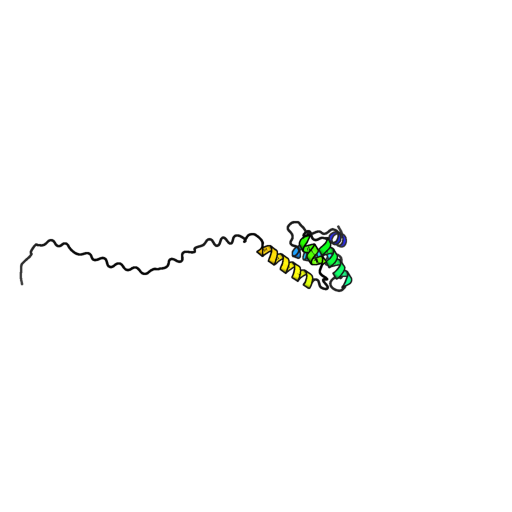GLY A 1 89 ? -18.715 -2.452 18.388 1.00 55.44 89 GLY A O 1
ATOM 761 N N . PRO A 1 90 ? -20.549 -2.115 17.126 1.00 53.50 90 PRO A N 1
ATOM 762 C CA . PRO A 1 90 ? -21.452 -2.585 18.173 1.00 53.50 90 PRO A CA 1
ATOM 763 C C . PRO A 1 90 ? -20.975 -3.976 18.589 1.00 53.50 90 PRO A C 1
ATOM 765 O O . PRO A 1 90 ? -20.640 -4.755 17.687 1.00 53.50 90 PRO A O 1
ATOM 768 N N . PRO A 1 91 ? -20.893 -4.285 19.901 1.00 48.84 91 PRO A N 1
ATOM 769 C CA . PRO A 1 91 ? -20.388 -5.570 20.347 1.00 48.84 91 PRO A CA 1
ATOM 770 C C . PRO A 1 91 ? -21.138 -6.613 19.542 1.00 48.84 91 PRO A C 1
ATOM 772 O O . PRO A 1 91 ? -22.373 -6.656 19.596 1.00 48.84 91 PRO A O 1
ATOM 775 N N . ALA A 1 92 ? -20.406 -7.374 18.717 1.00 54.34 92 ALA A N 1
ATOM 776 C CA . ALA A 1 92 ? -20.968 -8.530 18.050 1.00 54.34 92 ALA A CA 1
ATOM 777 C C . ALA A 1 92 ? -21.702 -9.256 19.161 1.00 54.34 92 ALA A C 1
ATOM 779 O O . ALA A 1 92 ? -21.066 -9.580 20.168 1.00 54.34 92 ALA A O 1
ATOM 780 N N . ARG A 1 93 ? -23.035 -9.333 19.051 1.00 54.59 93 ARG A N 1
ATOM 781 C CA . ARG A 1 93 ? -23.893 -9.894 20.085 1.00 54.59 93 ARG A CA 1
ATOM 782 C C . ARG A 1 93 ? -23.384 -11.306 20.309 1.00 54.59 93 ARG A C 1
ATOM 784 O O . ARG A 1 93 ? -23.799 -12.240 19.632 1.00 54.59 93 ARG A O 1
ATOM 791 N N . GLN A 1 94 ? -22.472 -11.463 21.259 1.00 54.78 94 GLN A N 1
ATOM 792 C CA . GLN A 1 94 ? -22.271 -12.704 21.951 1.00 54.78 94 GLN A CA 1
ATOM 793 C C . GLN A 1 94 ? -23.540 -12.820 22.779 1.00 54.78 94 GLN A C 1
ATOM 795 O O . GLN A 1 94 ? -23.566 -12.497 23.960 1.00 54.78 94 GLN A O 1
ATOM 800 N N . SER A 1 95 ? -24.620 -13.237 22.114 1.00 51.69 95 SER A N 1
ATOM 801 C CA . SER A 1 95 ? -25.672 -14.006 22.749 1.00 51.69 95 SER A CA 1
ATOM 802 C C . SER A 1 95 ? -24.972 -15.267 23.250 1.00 51.69 95 SER A C 1
ATOM 804 O O . SER A 1 95 ? -24.902 -16.305 22.601 1.00 51.69 95 SER A O 1
ATOM 806 N N . ARG A 1 96 ? -24.306 -15.118 24.394 1.00 56.53 96 ARG A N 1
ATOM 807 C CA . ARG A 1 96 ? -24.085 -16.193 25.344 1.00 56.53 96 ARG A CA 1
ATOM 808 C C . ARG A 1 96 ? -25.238 -16.103 26.326 1.00 56.53 96 ARG A C 1
ATOM 810 O O . ARG A 1 96 ? -25.055 -15.904 27.520 1.00 56.53 96 ARG A O 1
ATOM 817 N N . ASP A 1 97 ? -26.438 -16.245 25.781 1.00 59.19 97 ASP A N 1
ATOM 818 C CA . ASP A 1 97 ? -27.616 -16.572 26.556 1.00 59.19 97 ASP A CA 1
ATOM 819 C C . ASP A 1 97 ? -27.532 -18.064 26.881 1.00 59.19 97 ASP A C 1
ATOM 821 O O . ASP A 1 97 ? -28.146 -18.899 26.226 1.00 59.19 97 ASP A O 1
ATOM 825 N N . PHE A 1 98 ? -26.729 -18.423 27.886 1.00 52.75 98 PHE A N 1
ATOM 826 C CA . PHE A 1 98 ? -27.007 -19.636 28.648 1.00 52.75 98 PHE A CA 1
ATOM 827 C C . PHE A 1 98 ? -26.501 -19.528 30.090 1.00 52.75 98 PHE A C 1
ATOM 829 O O . PHE A 1 98 ? -25.396 -19.943 30.429 1.00 52.75 98 PHE A O 1
ATOM 836 N N . ARG A 1 99 ? -27.413 -19.005 30.920 1.00 48.41 99 ARG A N 1
ATOM 837 C CA . ARG A 1 99 ? -27.580 -19.242 32.363 1.00 48.41 99 ARG A CA 1
ATOM 838 C C . ARG A 1 99 ? -26.511 -18.678 33.297 1.00 48.41 99 ARG A C 1
ATOM 840 O O . ARG A 1 99 ? -25.648 -19.385 33.804 1.00 48.41 99 ARG A O 1
ATOM 847 N N . ALA A 1 100 ? -26.722 -17.421 33.673 1.00 52.50 100 ALA A N 1
ATOM 848 C CA . ALA A 1 100 ? -26.542 -17.034 35.063 1.00 52.50 100 ALA A CA 1
ATOM 849 C C . ALA A 1 100 ? -27.754 -17.541 35.862 1.00 52.50 100 ALA A C 1
ATOM 851 O O . ALA A 1 100 ? -28.823 -16.949 35.800 1.00 52.50 100 ALA A O 1
ATOM 852 N N . ASP A 1 101 ? -27.582 -18.636 36.595 1.00 49.53 101 ASP A N 1
ATOM 853 C CA . ASP A 1 101 ? -28.369 -18.889 37.803 1.00 49.53 101 ASP A CA 1
ATOM 854 C C . ASP A 1 101 ? -27.410 -19.447 38.855 1.00 49.53 101 ASP A C 1
ATOM 856 O O . ASP A 1 101 ? -27.311 -20.647 39.118 1.00 49.53 101 ASP A O 1
ATOM 860 N N . ASN A 1 102 ? -26.613 -18.534 39.413 1.00 56.72 102 ASN A N 1
ATOM 861 C CA . ASN A 1 102 ? -25.964 -18.751 40.695 1.00 56.72 102 ASN A CA 1
ATOM 862 C C . ASN A 1 102 ? -27.065 -18.771 41.762 1.00 56.72 102 ASN A C 1
ATOM 864 O O . ASN A 1 102 ? -27.264 -17.789 42.476 1.00 56.72 102 ASN A O 1
ATOM 868 N N . VAL A 1 103 ? -27.789 -19.886 41.879 1.00 54.16 103 VAL A N 1
ATOM 869 C CA . VAL A 1 103 ? -28.619 -20.127 43.056 1.00 54.16 103 VAL A CA 1
ATOM 870 C C . VAL A 1 103 ? -27.667 -20.428 44.202 1.00 54.16 103 VAL A C 1
ATOM 872 O O . VAL A 1 103 ? -27.163 -21.541 44.367 1.00 54.16 103 VAL A O 1
ATOM 875 N N . VAL A 1 104 ? -27.408 -19.383 44.985 1.00 53.94 104 VAL A N 1
ATOM 876 C CA . VAL A 1 104 ? -26.956 -19.462 46.369 1.00 53.94 104 VAL A CA 1
ATOM 877 C C . VAL A 1 104 ? -27.769 -20.570 47.044 1.00 53.94 104 VAL A C 1
ATOM 879 O O . VAL A 1 104 ? -28.962 -20.403 47.289 1.00 53.94 104 VAL A O 1
ATOM 882 N N . ARG A 1 105 ? -27.157 -21.731 47.325 1.00 51.44 105 ARG A N 1
ATOM 883 C CA . ARG A 1 105 ? -27.742 -22.705 48.257 1.00 51.44 105 ARG A CA 1
ATOM 884 C C . ARG A 1 105 ? -27.590 -22.137 49.659 1.00 51.44 105 ARG A C 1
ATOM 886 O O . ARG A 1 105 ? -26.693 -22.515 50.412 1.00 51.44 105 ARG A O 1
ATOM 893 N N . ASP A 1 106 ? -28.457 -21.176 49.949 1.00 48.62 106 ASP A N 1
ATOM 894 C CA . ASP A 1 106 ? -28.666 -20.668 51.284 1.00 48.62 106 ASP A CA 1
ATOM 895 C C . ASP A 1 106 ? -29.275 -21.768 52.156 1.00 48.62 106 ASP A C 1
ATOM 897 O O . ASP A 1 106 ? -30.002 -22.671 51.728 1.00 48.62 106 ASP A O 1
ATOM 901 N N . ARG A 1 107 ? -28.844 -21.720 53.399 1.00 53.72 107 ARG A N 1
ATOM 902 C CA . ARG A 1 107 ? -28.937 -22.743 54.414 1.00 53.72 107 ARG A CA 1
ATOM 903 C C . ARG A 1 107 ? -30.271 -22.567 55.133 1.00 53.72 107 ARG A C 1
ATOM 905 O O . ARG A 1 107 ? -30.343 -21.759 56.045 1.00 53.72 107 ARG A O 1
ATOM 912 N N . TYR A 1 108 ? -31.288 -23.369 54.814 1.00 47.72 108 TYR A N 1
ATOM 913 C CA . TYR A 1 108 ? -32.507 -23.435 55.633 1.00 47.72 108 TYR A CA 1
ATOM 914 C C . TYR A 1 108 ? -32.887 -24.872 56.005 1.00 47.72 108 TYR A C 1
ATOM 916 O O . TYR A 1 108 ? -33.340 -25.666 55.185 1.00 47.72 108 TYR A O 1
ATOM 924 N N . LYS A 1 109 ? -32.704 -25.185 57.296 1.00 54.50 109 LYS A N 1
ATOM 925 C CA . LYS A 1 109 ? -33.439 -26.235 58.012 1.00 54.50 109 LYS A CA 1
ATOM 926 C C . LYS A 1 109 ? -34.833 -25.698 58.350 1.00 54.50 109 LYS A C 1
ATOM 928 O O . LYS A 1 109 ? -34.922 -24.571 58.833 1.00 54.50 109 LYS A O 1
ATOM 933 N N . PRO A 1 110 ? -35.868 -26.544 58.289 1.00 47.59 110 PRO A N 1
ATOM 934 C CA . PRO A 1 110 ? -36.969 -26.418 59.231 1.00 47.59 110 PRO A CA 1
ATOM 935 C C . PRO A 1 110 ? -37.191 -27.731 59.986 1.00 47.59 110 PRO A C 1
ATOM 937 O O . PRO A 1 110 ? -37.518 -28.768 59.415 1.00 47.59 110 PRO A O 1
ATOM 940 N N . ALA A 1 111 ? -37.015 -27.659 61.305 1.00 48.44 111 ALA A N 1
ATOM 941 C CA . ALA A 1 111 ? -37.608 -28.600 62.239 1.00 48.44 111 ALA A CA 1
ATOM 942 C C . ALA A 1 111 ? -39.091 -28.236 62.379 1.00 48.44 111 ALA A C 1
ATOM 944 O O . ALA A 1 111 ? -39.412 -27.168 62.897 1.00 48.44 111 ALA A O 1
ATOM 945 N N . ALA A 1 112 ? -39.987 -29.109 61.926 1.00 46.53 112 ALA A N 1
ATOM 946 C CA . ALA A 1 112 ? -41.410 -28.996 62.210 1.00 46.53 112 ALA A CA 1
ATOM 947 C C . ALA A 1 112 ? -41.802 -30.100 63.195 1.00 46.53 112 ALA A C 1
ATOM 949 O O . ALA A 1 112 ? -41.850 -31.281 62.856 1.00 46.53 112 ALA A O 1
ATOM 950 N N . ARG A 1 113 ? -42.034 -29.671 64.440 1.00 42.78 113 ARG A N 1
ATOM 951 C CA . ARG A 1 113 ? -42.796 -30.393 65.460 1.00 42.78 113 ARG A CA 1
ATOM 952 C C . ARG A 1 113 ? -44.154 -30.787 64.887 1.00 42.78 113 ARG A C 1
ATOM 954 O O . ARG A 1 113 ? -44.879 -29.915 64.418 1.00 42.78 113 ARG A O 1
ATOM 961 N N . ILE A 1 114 ? -44.523 -32.052 65.040 1.00 42.25 114 ILE A N 1
ATOM 962 C CA . ILE A 1 114 ? -45.920 -32.479 65.021 1.00 42.25 114 ILE A CA 1
ATOM 963 C C . ILE A 1 114 ? -46.117 -33.384 66.234 1.00 42.25 114 ILE A C 1
ATOM 965 O O . ILE A 1 114 ? -45.595 -34.487 66.283 1.00 42.25 114 ILE A O 1
ATOM 969 N N . GLU A 1 115 ? -46.813 -32.853 67.226 1.00 41.22 115 GLU A N 1
ATOM 970 C CA . GLU A 1 115 ? -47.547 -33.532 68.298 1.00 41.22 115 GLU A CA 1
ATOM 971 C C . GLU A 1 115 ? -48.469 -32.434 68.867 1.00 41.22 115 GLU A C 1
ATOM 973 O O . GLU A 1 115 ? -48.046 -31.269 68.871 1.00 41.22 115 GLU A O 1
ATOM 978 N N . PRO A 1 116 ? -49.690 -32.719 69.353 1.00 48.28 116 PRO A N 1
ATOM 979 C CA . PRO A 1 116 ? -50.238 -34.031 69.697 1.00 48.28 116 PRO A CA 1
ATOM 980 C C . PRO A 1 116 ? -51.644 -34.275 69.105 1.00 48.28 116 PRO A C 1
ATOM 982 O O . PRO A 1 116 ? -52.295 -33.357 68.614 1.00 48.28 116 PRO A O 1
ATOM 985 N N . THR A 1 117 ? -52.155 -35.503 69.195 1.00 43.03 117 THR A N 1
ATOM 986 C CA . THR A 1 117 ? -53.556 -35.786 69.593 1.00 43.03 117 THR A CA 1
ATOM 987 C C . THR A 1 117 ? -53.751 -37.297 69.726 1.00 43.03 117 THR A C 1
ATOM 989 O O . THR A 1 117 ? -53.994 -38.010 68.758 1.00 43.03 117 THR A O 1
ATOM 992 N N . LEU A 1 118 ? -53.668 -37.793 70.962 1.00 47.28 118 LEU A N 1
ATOM 993 C CA . LEU A 1 118 ? -54.235 -39.089 71.332 1.00 47.28 118 LEU A CA 1
ATOM 994 C C . LEU A 1 118 ? -55.764 -38.980 71.370 1.00 47.28 118 LEU A C 1
ATOM 996 O O . LEU A 1 118 ? -56.301 -38.033 71.950 1.00 47.28 118 LEU A O 1
ATOM 1000 N N . PRO A 1 119 ? -56.461 -40.021 70.902 1.00 50.84 119 PRO A N 1
ATOM 1001 C CA . PRO A 1 119 ? -57.464 -40.629 71.758 1.00 50.84 119 PRO A CA 1
ATOM 1002 C C . PRO A 1 119 ? -57.148 -42.094 72.067 1.00 50.84 119 PRO A C 1
ATOM 1004 O O . PRO A 1 119 ? -56.282 -42.745 71.492 1.00 50.84 119 PRO A O 1
ATOM 1007 N N . ARG A 1 120 ? -57.836 -42.555 73.102 1.00 43.31 120 ARG A N 1
ATOM 1008 C CA . ARG A 1 120 ? -57.457 -43.584 74.062 1.00 43.31 120 ARG A CA 1
ATOM 1009 C C . ARG A 1 120 ? -58.410 -44.783 73.916 1.00 43.31 120 ARG A C 1
ATOM 1011 O O . ARG A 1 120 ? -59.579 -44.571 73.616 1.00 43.31 120 ARG A O 1
ATOM 1018 N N . VAL A 1 121 ? -57.934 -45.967 74.332 1.00 47.19 121 VAL A N 1
ATOM 1019 C CA . VAL A 1 121 ? -58.701 -47.185 74.715 1.00 47.19 121 VAL A CA 1
ATOM 1020 C C . VAL A 1 121 ? -59.160 -48.035 73.502 1.00 47.19 121 VAL A C 1
ATOM 1022 O O . VAL A 1 121 ? -59.729 -47.522 72.555 1.00 47.19 121 VAL A O 1
ATOM 1025 N N . THR A 1 122 ? -58.883 -49.345 73.406 1.00 43.38 122 THR A N 1
ATOM 1026 C CA . THR A 1 122 ? -59.387 -50.401 74.307 1.00 43.38 122 THR A CA 1
ATOM 1027 C C . THR A 1 122 ? -58.554 -51.695 74.252 1.00 43.38 122 THR A C 1
ATOM 1029 O O . THR A 1 122 ? -58.311 -52.240 73.185 1.00 43.38 122 THR A O 1
ATOM 1032 N N . ARG A 1 123 ? -58.158 -52.162 75.446 1.00 40.31 123 ARG A N 1
ATOM 1033 C CA . ARG A 1 123 ? -58.186 -53.540 75.982 1.00 40.31 123 ARG A CA 1
ATOM 1034 C C . ARG A 1 123 ? -58.111 -54.725 75.002 1.00 40.31 123 ARG A C 1
ATOM 1036 O O . ARG A 1 123 ? -59.088 -55.008 74.323 1.00 40.31 123 ARG A O 1
ATOM 1043 N N . ILE A 1 124 ? -57.088 -55.563 75.187 1.00 52.09 124 ILE A N 1
ATOM 1044 C CA . ILE A 1 124 ? -57.291 -57.016 75.293 1.00 52.09 124 ILE A CA 1
ATOM 1045 C C . ILE A 1 124 ? -56.391 -57.545 76.417 1.00 52.09 124 ILE A C 1
ATOM 1047 O O . ILE A 1 124 ? -55.178 -57.348 76.405 1.00 52.09 124 ILE A O 1
ATOM 1051 N N . GLN A 1 125 ? -57.035 -58.114 77.433 1.00 41.88 125 GLN A N 1
ATOM 1052 C CA . GLN A 1 125 ? -56.429 -59.024 78.400 1.00 41.88 125 GLN A CA 1
ATOM 1053 C C . GLN A 1 125 ? -56.470 -60.440 77.814 1.00 41.88 125 GLN A C 1
ATOM 1055 O O . GLN A 1 125 ? -57.218 -60.686 76.870 1.00 41.88 125 GLN A O 1
ATOM 1060 N N . ASP A 1 126 ? -55.745 -61.332 78.487 1.00 43.59 126 ASP A N 1
ATOM 1061 C CA . ASP A 1 126 ? -55.893 -62.790 78.483 1.00 43.59 126 ASP A CA 1
ATOM 1062 C C . ASP A 1 126 ? -55.219 -63.551 77.337 1.00 43.59 126 ASP A C 1
ATOM 1064 O O . ASP A 1 126 ? -55.246 -63.135 76.189 1.00 43.59 126 ASP A O 1
ATOM 1068 N N . THR A 1 127 ? -54.626 -64.727 77.535 1.00 43.31 127 THR A N 1
ATOM 1069 C CA . THR A 1 127 ? -54.210 -65.544 78.698 1.00 43.31 127 THR A CA 1
ATOM 1070 C C . THR A 1 127 ? -53.463 -66.754 78.100 1.00 43.31 127 THR A C 1
ATOM 1072 O O . THR A 1 127 ? -53.692 -67.094 76.942 1.00 43.31 127 THR A O 1
ATOM 1075 N N . THR A 1 128 ? -52.708 -67.481 78.937 1.00 50.31 128 THR A N 1
ATOM 1076 C CA . THR A 1 128 ? -52.341 -68.910 78.769 1.00 50.31 128 THR A CA 1
ATOM 1077 C C . THR A 1 128 ? -51.185 -69.166 77.778 1.00 50.31 128 THR A C 1
ATOM 1079 O O . THR A 1 128 ? -51.270 -68.806 76.613 1.00 50.31 128 THR A O 1
ATOM 1082 N N . LYS A 1 129 ? -50.053 -69.773 78.154 1.00 45.19 129 LYS A N 1
ATOM 1083 C CA . LYS A 1 129 ? -49.849 -70.967 78.986 1.00 45.19 129 LYS A CA 1
ATOM 1084 C C . LYS A 1 129 ? -48.451 -70.983 79.610 1.00 45.19 129 LYS A C 1
ATOM 1086 O O . LYS A 1 129 ? -47.531 -70.440 78.962 1.00 45.19 129 LYS A O 1
#

Radius of gyration: 38.85 Å; chains: 1; bounding box: 74×82×99 Å